Protein AF-A0A816GZ17-F1 (afdb_monomer_lite)

InterPro domains:
  IPR005045 CDC50/LEM3 family [PF03381] (59-154)
  IPR005045 CDC50/LEM3 family [PTHR10926] (13-154)

Secondary structure (DSSP, 8-state):
-----------------SPP--TTTTT----------HHHHHHHHHHHHHHHHHHHHHHHHHHHT--------STTS-B-SSSTT-BHHHHHHTT-S----------SS---S--------SS--TT-HHHHHS--HHHHTT--S---GGGTT--

pLDDT: mean 86.55, std 14.59, range [35.19, 98.56]

Sequence (155 aa):
MSNQPTSKDDQEEQKSKKPADTAFKQQRLPAWQPIITADTALPVFLIIGLLFIPIGIVLVVTSERVLEYDLDYTEGNCMSTTVSNTTCAKVLQNGGSSCTCDIPINLDQPFTGKVYFYYGLVNYYQNHRRYVKSRDDNQLLGKTDAVSKDCQPFQ

Radius of gyration: 36.76 Å; chains: 1; bounding box: 107×39×73 Å

Organism: Adineta ricciae (NCBI:txid249248)

Foldseek 3Di:
DDDDDDDPPPPPPPPDPDDDPDCVVVVNPDDDDDDDDPVNVVVVVVVVCVVVVVVVVVVVVVVVPDDDDDDDCDDPNFDFPVDPPDHPVVCVVVPNPDGDGDHDDDDPDDPPDDDDDDDDDPPDCCVPPLNVQLDDVCVVVVNPPDDDPSVPPND

Structure (mmCIF, N/CA/C/O backbone):
data_AF-A0A816GZ17-F1
#
_entry.id   AF-A0A816GZ17-F1
#
loop_
_atom_site.group_PDB
_atom_site.id
_atom_site.type_symbol
_atom_site.label_atom_id
_atom_site.label_alt_id
_atom_site.label_comp_id
_atom_site.label_asym_id
_atom_site.label_entity_id
_atom_site.label_seq_id
_atom_site.pdbx_PDB_ins_code
_atom_site.Cartn_x
_atom_site.Cartn_y
_atom_site.Cartn_z
_atom_site.occupancy
_atom_site.B_iso_or_equiv
_atom_site.auth_seq_id
_atom_site.auth_comp_id
_atom_site.auth_asym_id
_atom_site.auth_atom_id
_atom_site.pdbx_PDB_model_num
ATOM 1 N N . MET A 1 1 ? -82.875 -26.780 41.444 1.00 37.53 1 MET A N 1
ATOM 2 C CA . MET A 1 1 ? -83.529 -25.571 40.893 1.00 37.53 1 MET A CA 1
ATOM 3 C C . MET A 1 1 ? -83.062 -24.423 41.778 1.00 37.53 1 MET A C 1
ATOM 5 O O . MET A 1 1 ? -83.404 -24.428 42.944 1.00 37.53 1 MET A O 1
ATOM 9 N N . SER A 1 2 ? -82.116 -23.577 41.391 1.00 35.19 2 SER A N 1
ATOM 10 C CA . SER A 1 2 ? -82.185 -22.692 40.230 1.00 35.19 2 SER A CA 1
ATOM 11 C C . SER A 1 2 ? -80.785 -22.343 39.699 1.00 35.19 2 SER A C 1
ATOM 13 O O . SER A 1 2 ? -79.815 -22.356 40.450 1.00 35.19 2 SER A O 1
ATOM 15 N N . ASN A 1 3 ? -80.717 -22.065 38.399 1.00 38.38 3 ASN A N 1
ATOM 16 C CA . ASN A 1 3 ? -79.526 -21.797 37.591 1.00 38.38 3 ASN A CA 1
ATOM 17 C C . ASN A 1 3 ? -79.178 -20.291 37.534 1.00 38.38 3 ASN A C 1
ATOM 19 O O . ASN A 1 3 ? -80.090 -19.493 37.343 1.00 38.38 3 ASN A O 1
ATOM 23 N N . GLN A 1 4 ? -77.859 -19.998 37.513 1.00 43.69 4 GLN A N 1
ATOM 24 C CA . GLN A 1 4 ? -77.151 -19.043 36.612 1.00 43.69 4 GLN A CA 1
ATOM 25 C C . GLN A 1 4 ? -77.315 -17.518 36.874 1.00 43.69 4 GLN A C 1
ATOM 27 O O . GLN A 1 4 ? -78.318 -17.132 37.463 1.00 43.69 4 GLN A O 1
ATOM 32 N N . PRO A 1 5 ? -76.405 -16.607 36.425 1.00 44.53 5 PRO A N 1
ATOM 33 C CA . PRO A 1 5 ? -75.074 -16.748 35.795 1.00 44.53 5 PRO A CA 1
ATOM 34 C C . PRO A 1 5 ? -73.928 -15.992 36.514 1.00 44.53 5 PRO A C 1
ATOM 36 O O . PRO A 1 5 ? -74.127 -14.961 37.147 1.00 44.53 5 PRO A O 1
ATOM 39 N N . THR A 1 6 ? -72.685 -16.437 36.304 1.00 40.66 6 THR A N 1
ATOM 40 C CA . THR A 1 6 ? -71.482 -15.604 36.456 1.00 40.66 6 THR A CA 1
ATOM 41 C C . THR A 1 6 ? -71.379 -14.661 35.256 1.00 40.66 6 THR A C 1
ATOM 43 O O . THR A 1 6 ? -71.046 -15.075 34.145 1.00 40.66 6 THR A O 1
ATOM 46 N N . SER A 1 7 ? -71.713 -13.390 35.467 1.00 35.19 7 SER A N 1
ATOM 47 C CA . SER A 1 7 ? -71.532 -12.324 34.485 1.00 35.19 7 SER A CA 1
ATOM 48 C C . SER A 1 7 ? -70.038 -12.101 34.243 1.00 35.19 7 SER A C 1
ATOM 50 O O . SER A 1 7 ? -69.323 -11.560 35.085 1.00 35.19 7 SER A O 1
ATOM 52 N N . LYS A 1 8 ? -69.568 -12.562 33.081 1.00 45.12 8 LYS A N 1
ATOM 53 C CA . LYS A 1 8 ? -68.384 -12.008 32.430 1.00 45.12 8 LYS A CA 1
ATOM 54 C C . LYS A 1 8 ? -68.747 -10.578 32.041 1.00 45.12 8 LYS A C 1
ATOM 56 O O . LYS A 1 8 ? -69.538 -10.390 31.125 1.00 45.12 8 LYS A O 1
ATOM 61 N N . ASP A 1 9 ? -68.229 -9.602 32.778 1.00 39.00 9 ASP A N 1
ATOM 62 C CA . ASP A 1 9 ? -68.238 -8.219 32.317 1.00 39.00 9 ASP A CA 1
ATOM 63 C C . ASP A 1 9 ? -67.215 -8.107 31.187 1.00 39.00 9 ASP A C 1
ATOM 65 O O . ASP A 1 9 ? -66.004 -8.034 31.413 1.00 39.00 9 ASP A O 1
ATOM 69 N N . ASP A 1 10 ? -67.730 -8.128 29.961 1.00 44.12 10 ASP A N 1
ATOM 70 C CA . ASP A 1 10 ? -67.066 -7.578 28.790 1.00 44.12 10 ASP A CA 1
ATOM 71 C C . ASP A 1 10 ? -66.893 -6.068 29.026 1.00 44.12 10 ASP A C 1
ATOM 73 O O . ASP A 1 10 ? -67.745 -5.248 28.685 1.00 44.12 10 ASP A O 1
ATOM 77 N N . GLN A 1 11 ? -65.793 -5.698 29.686 1.00 46.31 11 GLN A N 1
ATOM 78 C CA . GLN A 1 11 ? -65.340 -4.314 29.773 1.00 46.31 11 GLN A CA 1
ATOM 79 C C . GLN A 1 11 ? -64.947 -3.876 28.361 1.00 46.31 11 GLN A C 1
ATOM 81 O O . GLN A 1 11 ? -63.880 -4.220 27.854 1.00 46.31 11 GLN A O 1
ATOM 86 N N . GLU A 1 12 ? -65.842 -3.130 27.723 1.00 49.31 12 GLU A N 1
ATOM 87 C CA . GLU A 1 12 ? -65.577 -2.380 26.506 1.00 49.31 12 GLU A CA 1
ATOM 88 C C . GLU A 1 12 ? -64.382 -1.452 26.780 1.00 49.31 12 GLU A C 1
ATOM 90 O O . GLU A 1 12 ? -64.489 -0.448 27.488 1.00 49.31 12 GLU A O 1
ATOM 95 N N . GLU A 1 13 ? -63.202 -1.849 26.296 1.00 59.25 13 GLU A N 1
ATOM 96 C CA . GLU A 1 13 ? -61.947 -1.130 26.497 1.00 59.25 13 GLU A CA 1
ATOM 97 C C . GLU A 1 13 ? -62.074 0.235 25.805 1.00 59.25 13 GLU A C 1
ATOM 99 O O . GLU A 1 13 ? -61.876 0.373 24.594 1.00 59.25 13 GLU A O 1
ATOM 104 N N . GLN A 1 14 ? -62.491 1.256 26.567 1.00 60.31 14 GLN A N 1
ATOM 105 C CA . GLN A 1 14 ? -62.577 2.631 26.087 1.00 60.31 14 GLN A CA 1
ATOM 106 C C . GLN A 1 14 ? -61.241 2.974 25.434 1.00 60.31 14 GLN A C 1
ATOM 108 O O . GLN A 1 14 ? -60.214 3.007 26.114 1.00 60.31 14 GLN A O 1
ATOM 113 N N . LYS A 1 15 ? -61.244 3.222 24.113 1.00 63.09 15 LYS A N 1
ATOM 114 C CA . LYS A 1 15 ? -60.049 3.614 23.351 1.00 63.09 15 LYS A CA 1
ATOM 115 C C . LYS A 1 15 ? -59.501 4.925 23.904 1.00 63.09 15 LYS A C 1
ATOM 117 O O . LYS A 1 15 ? -59.826 6.021 23.445 1.00 63.09 15 LYS A O 1
ATOM 122 N N . SER A 1 16 ? -58.655 4.790 24.913 1.00 72.44 16 SER A N 1
ATOM 123 C CA . SER A 1 16 ? -57.959 5.884 25.548 1.00 72.44 16 SER A CA 1
ATOM 124 C C . SER A 1 16 ? -56.908 6.399 24.578 1.00 72.44 16 SER A C 1
ATOM 126 O O . SER A 1 16 ? -56.068 5.651 24.084 1.00 72.44 16 SER A O 1
ATOM 128 N N . LYS A 1 17 ? -56.930 7.706 24.315 1.00 82.69 17 LYS A N 1
ATOM 129 C CA . LYS A 1 17 ? -55.860 8.384 23.566 1.00 82.69 17 LYS A CA 1
ATOM 130 C C . LYS A 1 17 ? -54.577 8.521 24.396 1.00 82.69 17 LYS A C 1
ATOM 132 O O . LYS A 1 17 ? -53.602 9.100 23.920 1.00 82.69 17 LYS A O 1
ATOM 137 N N . LYS A 1 18 ? -54.573 8.029 25.641 1.00 82.62 18 LYS A N 1
ATOM 138 C CA . LYS A 1 18 ? -53.412 8.077 26.522 1.00 82.62 18 LYS A CA 1
ATOM 139 C C . LYS A 1 18 ? -52.385 7.031 26.067 1.00 82.62 18 LYS A C 1
ATOM 141 O O . LYS A 1 18 ? -52.744 5.873 25.859 1.00 82.62 18 LYS A O 1
ATOM 146 N N . PRO A 1 19 ? -51.110 7.409 25.912 1.00 81.69 19 PRO A N 1
ATOM 147 C CA . PRO A 1 19 ? -50.066 6.450 25.584 1.00 81.69 19 PRO A CA 1
ATOM 148 C C . PRO A 1 19 ? -49.930 5.392 26.686 1.00 81.69 19 PRO A C 1
ATOM 150 O O . PRO A 1 19 ? -50.080 5.689 27.871 1.00 81.69 19 PRO A O 1
ATOM 153 N N . ALA A 1 20 ? -49.638 4.154 26.276 1.00 86.94 20 ALA A N 1
ATOM 154 C CA . ALA A 1 20 ? -49.512 3.025 27.193 1.00 86.94 20 ALA A CA 1
ATOM 155 C C . ALA A 1 20 ? -48.360 3.228 28.192 1.00 86.94 20 ALA A C 1
ATOM 157 O O . ALA A 1 20 ? -47.250 3.613 27.810 1.00 86.94 20 ALA A O 1
ATOM 158 N N . ASP A 1 21 ? -48.639 2.924 29.458 1.00 87.44 21 ASP A N 1
ATOM 159 C CA . ASP A 1 21 ? -47.735 3.058 30.601 1.00 87.44 21 ASP A CA 1
ATOM 160 C C . ASP A 1 21 ? -46.692 1.930 30.606 1.00 87.44 21 ASP A C 1
ATOM 162 O O . ASP A 1 21 ? -46.789 0.942 31.325 1.00 87.44 21 ASP A O 1
ATOM 166 N N . THR A 1 22 ? -45.729 2.026 29.689 1.00 90.06 22 THR A N 1
ATOM 167 C CA . THR A 1 22 ? -44.624 1.068 29.559 1.00 90.06 22 THR A CA 1
ATOM 168 C C . THR A 1 22 ? -43.301 1.809 29.675 1.00 90.06 22 THR A C 1
ATOM 170 O O . THR A 1 22 ? -43.166 2.914 29.145 1.00 90.06 22 THR A O 1
ATOM 173 N N . ALA A 1 23 ? -42.298 1.193 30.307 1.00 87.75 23 ALA A N 1
ATOM 174 C CA . ALA A 1 23 ? -40.981 1.804 30.515 1.00 87.75 23 ALA A CA 1
ATOM 175 C C . ALA A 1 23 ? -40.329 2.293 29.206 1.00 87.75 23 ALA A C 1
ATOM 177 O O . ALA A 1 23 ? -39.666 3.325 29.196 1.00 87.75 23 ALA A O 1
ATOM 178 N N . PHE A 1 24 ? -40.576 1.603 28.088 1.00 91.44 24 PHE A N 1
ATOM 179 C CA . PHE A 1 24 ? -40.128 2.024 26.760 1.00 91.44 24 PHE A CA 1
ATOM 180 C C . PHE A 1 24 ? -40.859 3.281 26.260 1.00 91.44 24 PHE A C 1
ATOM 182 O O . PHE A 1 24 ? -40.210 4.274 25.940 1.00 91.44 24 PHE A O 1
ATOM 189 N N . LYS A 1 25 ? -42.204 3.290 26.240 1.00 89.00 25 LYS A N 1
ATOM 190 C CA . LYS A 1 25 ? -42.981 4.454 25.757 1.00 89.00 25 LYS A CA 1
ATOM 191 C C . LYS A 1 25 ? -42.864 5.675 26.670 1.00 89.00 25 LYS A C 1
ATOM 193 O O . LYS A 1 25 ? -43.043 6.794 26.204 1.00 89.00 25 LYS A O 1
ATOM 198 N N . GLN A 1 26 ? -42.555 5.462 27.945 1.00 92.19 26 GLN A N 1
ATOM 199 C CA . GLN A 1 26 ? -42.310 6.523 28.920 1.00 92.19 26 GLN A CA 1
ATOM 200 C C . GLN A 1 26 ? -40.843 6.948 29.018 1.00 92.19 26 GLN A C 1
ATOM 202 O O . GLN A 1 26 ? -40.544 7.841 29.804 1.00 92.19 26 GLN A O 1
ATOM 207 N N . GLN A 1 27 ? -39.939 6.323 28.253 1.00 89.62 27 GLN A N 1
ATOM 208 C CA . GLN A 1 27 ? -38.499 6.611 28.279 1.00 89.62 27 GLN A CA 1
ATOM 209 C C . GLN A 1 27 ? -37.870 6.462 29.680 1.00 89.62 27 GLN A C 1
ATOM 211 O O . GLN A 1 27 ? -36.983 7.213 30.070 1.00 89.62 27 GLN A O 1
ATOM 216 N N . ARG A 1 28 ? -38.328 5.464 30.442 1.00 92.38 28 ARG A N 1
ATOM 217 C CA . ARG A 1 28 ? -37.852 5.111 31.793 1.00 92.38 28 ARG A CA 1
ATOM 218 C C . ARG A 1 28 ? -37.101 3.780 31.810 1.00 92.38 28 ARG A C 1
ATOM 220 O O . ARG A 1 28 ? -37.096 3.078 32.817 1.00 92.38 28 ARG A O 1
ATOM 227 N N . LEU A 1 29 ? -36.526 3.385 30.677 1.00 93.75 29 LEU A N 1
ATOM 228 C CA . LEU A 1 29 ? -35.669 2.207 30.641 1.00 93.75 29 LEU A CA 1
ATOM 229 C C . LEU A 1 29 ? -34.428 2.437 31.516 1.00 93.75 29 LEU A C 1
ATOM 231 O O . LEU A 1 29 ? -33.921 3.561 31.549 1.00 93.75 29 LEU A O 1
ATOM 235 N N . PRO A 1 30 ? -33.924 1.398 32.207 1.00 92.06 30 PRO A N 1
ATOM 236 C CA . PRO A 1 30 ? -32.680 1.514 32.947 1.00 92.06 30 PRO A CA 1
ATOM 237 C C . PRO A 1 30 ? -31.564 1.860 31.961 1.00 92.06 30 PRO A C 1
ATOM 239 O O . PRO A 1 30 ? -31.303 1.122 31.012 1.00 92.06 30 PRO A O 1
ATOM 242 N N . ALA A 1 31 ? -30.927 3.001 32.182 1.00 91.75 31 ALA A N 1
ATOM 243 C CA . ALA A 1 31 ? -29.796 3.455 31.398 1.00 91.75 31 ALA A CA 1
ATOM 244 C C . ALA A 1 31 ? -28.584 3.572 32.315 1.00 91.75 31 ALA A C 1
ATOM 246 O O . ALA A 1 31 ? -28.680 4.081 33.432 1.00 91.75 31 ALA A O 1
ATOM 247 N N . TRP A 1 32 ? -27.434 3.121 31.830 1.00 90.00 32 TRP A N 1
ATOM 248 C CA . TRP A 1 32 ? -26.164 3.470 32.441 1.00 90.00 32 TRP A CA 1
ATOM 249 C C . TRP A 1 32 ? -25.718 4.819 31.879 1.00 90.00 32 TRP A C 1
ATOM 251 O O . TRP A 1 32 ? -25.571 4.971 30.668 1.00 90.00 32 TRP A O 1
ATOM 261 N N . GLN A 1 33 ? -25.546 5.806 32.756 1.00 89.06 33 GLN A N 1
ATOM 262 C CA . GLN A 1 33 ? -25.133 7.160 32.392 1.00 89.06 33 GLN A CA 1
ATOM 263 C C . GLN A 1 33 ? -23.743 7.438 32.980 1.00 89.06 33 GLN A C 1
ATOM 265 O O . GLN A 1 33 ? -23.645 7.935 34.103 1.00 89.06 33 GLN A O 1
ATOM 270 N N . PRO A 1 34 ? -22.653 7.080 32.276 1.00 87.19 34 PRO A N 1
ATOM 271 C CA . PRO A 1 34 ? -21.310 7.336 32.770 1.00 87.19 34 PRO A CA 1
ATOM 272 C C . PRO A 1 34 ? -21.001 8.833 32.715 1.00 87.19 34 PRO A C 1
ATOM 274 O O . PRO A 1 34 ? -21.054 9.459 31.657 1.00 87.19 34 PRO A O 1
ATOM 277 N N . ILE A 1 35 ? -20.641 9.403 33.862 1.00 89.12 35 ILE A N 1
ATOM 278 C CA . ILE A 1 35 ? -20.132 10.771 33.951 1.00 89.12 35 ILE A CA 1
ATOM 279 C C . ILE A 1 35 ? -18.607 10.677 33.902 1.00 89.12 35 ILE A C 1
ATOM 281 O O . ILE A 1 35 ? -17.988 10.178 34.839 1.00 89.12 35 ILE A O 1
ATOM 285 N N . ILE A 1 36 ? -18.005 11.116 32.795 1.00 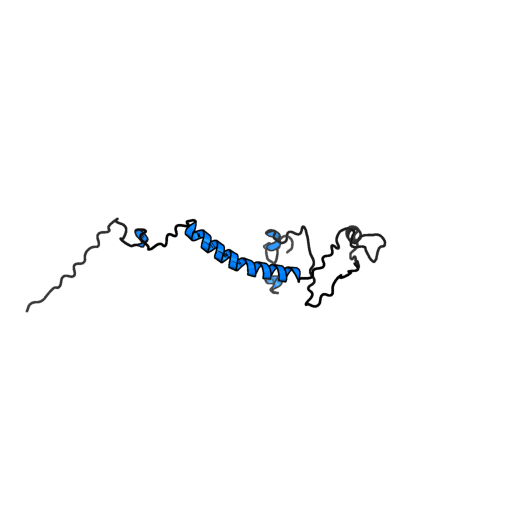91.75 36 ILE A N 1
ATOM 286 C CA . ILE A 1 36 ? -16.550 11.068 32.610 1.00 91.75 36 ILE A CA 1
ATOM 287 C C . ILE A 1 36 ? -15.927 12.275 33.315 1.00 91.75 36 ILE A C 1
ATOM 289 O O . ILE A 1 36 ? -15.953 13.394 32.806 1.00 91.75 36 ILE A O 1
ATOM 293 N N . THR A 1 37 ? -15.368 12.038 34.497 1.00 93.38 37 THR A N 1
ATOM 294 C CA . THR A 1 37 ? -14.568 13.011 35.256 1.00 93.38 37 THR A CA 1
ATOM 295 C C . THR A 1 37 ? -13.086 12.638 35.217 1.00 93.38 37 THR A C 1
ATOM 297 O O . THR A 1 37 ? -12.740 11.495 34.906 1.00 93.38 37 THR A O 1
ATOM 300 N N . ALA A 1 38 ? -12.200 13.583 35.555 1.00 92.88 38 ALA A N 1
ATOM 301 C CA . ALA A 1 38 ? -10.749 13.362 35.563 1.00 92.88 38 ALA A CA 1
ATOM 302 C C . ALA A 1 38 ? -10.342 12.123 36.386 1.00 92.88 38 ALA A C 1
ATOM 304 O O . ALA A 1 38 ? -9.520 11.330 35.928 1.00 92.88 38 ALA A O 1
ATOM 305 N N . ASP A 1 39 ? -11.000 11.903 37.525 1.00 91.88 39 ASP A N 1
ATOM 306 C CA . ASP A 1 39 ? -10.733 10.777 38.428 1.00 91.88 39 ASP A CA 1
ATOM 307 C C . ASP A 1 39 ? -11.083 9.413 37.814 1.00 91.88 39 ASP A C 1
ATOM 309 O O . ASP A 1 39 ? -10.472 8.402 38.148 1.00 91.88 39 ASP A O 1
ATOM 313 N N . THR A 1 40 ? -12.037 9.374 36.878 1.00 91.56 40 THR A N 1
ATOM 314 C CA . THR A 1 40 ? -12.403 8.148 36.145 1.00 91.56 40 THR A CA 1
ATOM 315 C C . THR A 1 40 ? -11.606 7.977 34.853 1.00 91.56 40 THR A C 1
ATOM 317 O O . THR A 1 40 ? -11.268 6.856 34.480 1.00 91.56 40 THR A O 1
ATOM 320 N N . ALA A 1 41 ? -11.265 9.074 34.175 1.00 93.81 41 ALA A N 1
ATOM 321 C CA . ALA A 1 41 ? -10.580 9.040 32.888 1.00 93.81 41 ALA A CA 1
ATOM 322 C C . ALA A 1 41 ? -9.082 8.727 33.026 1.00 93.81 41 ALA A C 1
ATOM 324 O O . ALA A 1 41 ? -8.548 7.926 32.258 1.00 93.81 41 ALA A O 1
ATOM 325 N N . LEU A 1 42 ? -8.400 9.322 34.012 1.00 94.88 42 LEU A N 1
ATOM 326 C CA . LEU A 1 42 ? -6.962 9.142 34.227 1.00 94.88 42 LEU A CA 1
ATOM 327 C C . LEU A 1 42 ? -6.542 7.667 34.402 1.00 94.88 42 LEU A C 1
ATOM 329 O O . LEU A 1 42 ? -5.649 7.230 33.671 1.00 94.88 42 LEU A O 1
ATOM 333 N N . PRO A 1 43 ? -7.161 6.864 35.294 1.00 95.62 43 PRO A N 1
ATOM 334 C CA . PRO A 1 43 ? -6.783 5.459 35.440 1.00 95.62 43 PRO A CA 1
ATOM 335 C C . PRO A 1 43 ? -7.067 4.644 34.173 1.00 95.62 43 PRO A C 1
ATOM 337 O O . PRO A 1 43 ? -6.271 3.778 33.817 1.00 95.62 43 PRO A O 1
ATOM 340 N N . VAL A 1 44 ? -8.150 4.946 33.450 1.00 95.69 44 VAL A N 1
ATOM 341 C CA . VAL A 1 44 ? -8.477 4.276 32.181 1.00 95.69 44 VAL A CA 1
ATOM 342 C C . VAL A 1 44 ? -7.388 4.530 31.138 1.00 95.69 44 VAL A C 1
ATOM 344 O O . VAL A 1 44 ? -6.899 3.581 30.523 1.00 95.69 44 VAL A O 1
ATOM 347 N N . PHE A 1 45 ? -6.949 5.780 30.974 1.00 96.56 45 PHE A N 1
ATOM 348 C CA . PHE A 1 45 ? -5.861 6.108 30.049 1.00 96.56 45 PHE A CA 1
ATOM 349 C C . PHE A 1 45 ? -4.530 5.469 30.449 1.00 96.56 45 PHE A C 1
ATOM 351 O O . PHE A 1 45 ? -3.807 4.999 29.572 1.00 96.56 45 PHE A O 1
ATOM 358 N N . LEU A 1 46 ? -4.215 5.395 31.746 1.00 97.19 46 LEU A N 1
ATOM 359 C CA . LEU A 1 46 ? -3.003 4.721 32.221 1.00 97.19 46 LEU A CA 1
ATOM 360 C C . LEU A 1 46 ? -3.016 3.223 31.895 1.00 97.19 46 LEU A C 1
ATOM 362 O O . LEU A 1 46 ? -2.010 2.697 31.423 1.00 97.19 46 LEU A O 1
ATOM 366 N N . ILE A 1 47 ? -4.152 2.545 32.082 1.00 97.94 47 ILE A N 1
ATOM 367 C CA . ILE A 1 47 ? -4.297 1.120 31.746 1.00 97.94 47 ILE A CA 1
ATOM 368 C C . ILE A 1 47 ? -4.134 0.901 30.238 1.00 97.94 47 ILE A C 1
ATOM 370 O O . ILE A 1 47 ? -3.379 0.021 29.824 1.00 97.94 47 ILE A O 1
ATOM 374 N N . ILE A 1 48 ? -4.801 1.715 29.414 1.00 98.06 48 ILE A N 1
ATOM 375 C CA . ILE A 1 48 ? -4.690 1.623 27.950 1.00 98.06 48 ILE A CA 1
ATOM 376 C C . ILE A 1 48 ? -3.248 1.895 27.505 1.00 98.06 48 ILE A C 1
ATOM 378 O O . ILE A 1 48 ? -2.718 1.162 26.675 1.00 98.06 48 ILE A O 1
ATOM 382 N N . GLY A 1 49 ? -2.589 2.899 28.088 1.00 98.31 49 GLY A N 1
ATOM 383 C CA . GLY A 1 49 ? -1.191 3.218 27.804 1.00 98.31 49 GLY A CA 1
ATOM 384 C C . GLY A 1 49 ? -0.251 2.060 28.141 1.00 98.31 49 GLY A C 1
ATOM 385 O O . GLY A 1 49 ? 0.529 1.640 27.290 1.00 98.31 49 GLY A O 1
ATOM 386 N N . LEU A 1 50 ? -0.368 1.485 29.341 1.00 98.12 50 LEU A N 1
ATOM 387 C CA . LEU A 1 50 ? 0.438 0.331 29.758 1.00 98.12 50 LEU A CA 1
ATOM 388 C C . LEU A 1 50 ? 0.206 -0.909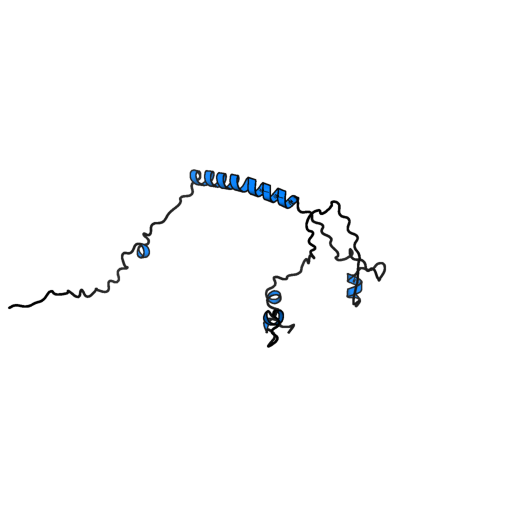 28.889 1.00 98.12 50 LEU A C 1
ATOM 390 O O . LEU A 1 50 ? 1.121 -1.712 28.732 1.00 98.12 50 LEU A O 1
ATOM 394 N N . LEU A 1 51 ? -0.985 -1.057 28.310 1.00 98.19 51 LEU A N 1
ATOM 395 C CA . LEU A 1 51 ? -1.294 -2.125 27.364 1.00 98.19 51 LEU A CA 1
ATOM 396 C C . LEU A 1 51 ? -0.693 -1.835 25.978 1.00 98.19 51 LEU A C 1
ATOM 398 O O . LEU A 1 51 ? -0.113 -2.724 25.358 1.00 98.19 51 LEU A O 1
ATOM 402 N N . PHE A 1 52 ? -0.794 -0.600 25.486 1.00 98.56 52 PHE A N 1
ATOM 403 C CA . PHE A 1 52 ? -0.329 -0.234 24.144 1.00 98.56 52 PHE A CA 1
ATOM 404 C C . PHE A 1 52 ? 1.187 -0.080 24.031 1.00 98.56 52 PHE A C 1
ATOM 406 O O . PHE A 1 52 ? 1.720 -0.338 22.956 1.00 98.56 52 PHE A O 1
ATOM 413 N N . ILE A 1 53 ? 1.898 0.262 25.109 1.00 98.44 53 ILE A N 1
ATOM 414 C CA . ILE A 1 53 ? 3.369 0.341 25.105 1.00 98.44 53 ILE A CA 1
ATOM 415 C C . ILE A 1 53 ? 4.025 -0.987 24.672 1.00 98.44 53 ILE A C 1
ATOM 417 O O . ILE A 1 53 ? 4.768 -0.972 23.689 1.00 98.44 53 ILE A O 1
ATOM 421 N N . PRO A 1 54 ? 3.774 -2.145 25.318 1.00 98.19 54 PRO A N 1
ATOM 422 C CA . PRO A 1 54 ? 4.403 -3.400 24.917 1.00 98.19 54 PRO A CA 1
ATOM 423 C C . PRO A 1 54 ? 3.962 -3.847 23.520 1.00 98.19 54 PRO A C 1
ATOM 425 O O . PRO A 1 54 ? 4.791 -4.341 22.761 1.00 98.19 54 PRO A O 1
ATOM 428 N N . ILE A 1 55 ? 2.696 -3.627 23.145 1.00 98.25 55 ILE A N 1
ATOM 429 C CA . ILE A 1 55 ? 2.214 -3.933 21.789 1.00 98.25 55 ILE A CA 1
ATOM 430 C C . ILE A 1 55 ? 2.968 -3.094 20.753 1.00 98.25 55 ILE A C 1
ATOM 432 O O . ILE A 1 55 ? 3.455 -3.639 19.766 1.00 98.25 55 ILE A O 1
ATOM 436 N N . GLY A 1 56 ? 3.120 -1.791 20.994 1.00 98.44 56 GLY A N 1
ATOM 437 C CA . GLY A 1 56 ? 3.869 -0.889 20.124 1.00 98.44 56 GLY A CA 1
ATOM 438 C C . GLY A 1 56 ? 5.333 -1.302 19.981 1.00 98.44 56 GLY A C 1
ATOM 439 O O . GLY A 1 56 ? 5.830 -1.367 18.861 1.00 98.44 56 GLY A O 1
ATOM 440 N N . ILE A 1 57 ? 5.998 -1.663 21.087 1.00 98.06 57 ILE A N 1
ATOM 441 C CA . ILE A 1 57 ? 7.387 -2.154 21.061 1.00 98.06 57 ILE A CA 1
ATOM 442 C C . ILE A 1 57 ? 7.499 -3.415 20.199 1.00 98.06 57 ILE A C 1
ATOM 444 O O . ILE A 1 57 ? 8.386 -3.497 19.351 1.00 98.06 57 ILE A O 1
ATOM 448 N N . VAL A 1 58 ? 6.596 -4.386 20.381 1.00 98.06 58 VAL A N 1
ATOM 449 C CA . VAL A 1 58 ? 6.595 -5.614 19.572 1.00 98.06 58 VAL A CA 1
ATOM 450 C C . VAL A 1 58 ? 6.407 -5.282 18.093 1.00 98.06 58 VAL A C 1
ATOM 452 O O . VAL A 1 58 ? 7.188 -5.763 17.276 1.00 98.06 58 VAL A O 1
ATOM 455 N N . LEU A 1 59 ? 5.433 -4.433 17.749 1.00 97.81 59 LEU A N 1
ATOM 456 C CA . LEU A 1 59 ? 5.165 -4.047 16.361 1.00 97.81 59 LEU A CA 1
ATOM 457 C C . LEU A 1 59 ? 6.378 -3.376 15.707 1.00 97.81 59 LEU A C 1
ATOM 459 O O . LEU A 1 59 ? 6.771 -3.791 14.616 1.00 97.81 59 LEU A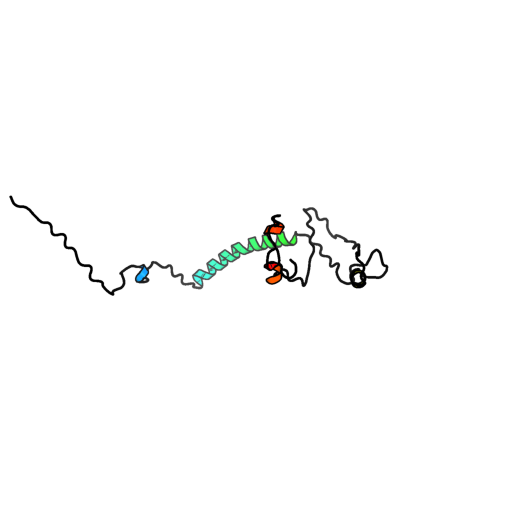 O 1
ATOM 463 N N . VAL A 1 60 ? 7.010 -2.412 16.383 1.00 97.75 60 VAL A N 1
ATOM 464 C CA . VAL A 1 60 ? 8.204 -1.715 15.871 1.00 97.75 60 VAL A CA 1
ATOM 465 C C . VAL A 1 60 ? 9.346 -2.701 15.637 1.00 97.75 60 VAL A C 1
ATOM 467 O O . VAL A 1 60 ? 9.861 -2.783 14.524 1.00 97.75 60 VAL A O 1
ATOM 470 N N . VAL A 1 61 ? 9.672 -3.534 16.631 1.00 97.25 61 VAL A N 1
ATOM 471 C CA . VAL A 1 61 ? 10.750 -4.529 16.502 1.00 97.25 61 VAL A CA 1
ATOM 472 C C . VAL A 1 61 ? 10.465 -5.529 15.382 1.00 97.25 61 VAL A C 1
ATOM 474 O O . VAL A 1 61 ? 11.386 -5.949 14.685 1.00 97.25 61 VAL A O 1
ATOM 477 N N . THR A 1 62 ? 9.211 -5.946 15.195 1.00 95.38 62 THR A N 1
ATOM 478 C CA . THR A 1 62 ? 8.864 -6.844 14.084 1.00 95.38 62 THR A CA 1
ATOM 479 C C . THR A 1 62 ? 8.925 -6.153 12.725 1.00 95.38 62 THR A C 1
ATOM 481 O O . THR A 1 62 ? 9.322 -6.798 11.759 1.00 95.38 62 THR A O 1
ATOM 484 N N . SER A 1 63 ? 8.587 -4.863 12.649 1.00 95.12 63 SER A N 1
ATOM 485 C CA . SER A 1 63 ? 8.612 -4.084 11.408 1.00 95.12 63 SER A CA 1
ATOM 486 C C . SER A 1 63 ? 10.039 -3.810 10.936 1.00 95.12 63 SER A C 1
ATOM 488 O O . SER A 1 63 ? 10.326 -3.965 9.756 1.00 95.12 63 SER A O 1
ATOM 490 N N . GLU A 1 64 ? 10.950 -3.462 11.847 1.00 93.25 64 GLU A N 1
ATOM 491 C CA . GLU A 1 64 ? 12.354 -3.160 11.517 1.00 93.25 64 GLU A CA 1
ATOM 492 C C . GLU A 1 64 ? 13.155 -4.394 11.068 1.00 93.25 64 GLU A C 1
ATOM 494 O O . GLU A 1 64 ? 14.215 -4.267 10.463 1.00 93.25 64 GLU A O 1
ATOM 499 N N . ARG A 1 65 ? 12.660 -5.607 11.349 1.00 91.38 65 ARG A N 1
ATOM 500 C CA . ARG A 1 65 ? 13.286 -6.864 10.900 1.00 91.38 65 ARG A CA 1
ATOM 501 C C . ARG A 1 65 ? 12.955 -7.226 9.455 1.00 91.38 65 ARG A C 1
ATOM 503 O O . ARG A 1 65 ? 13.553 -8.165 8.929 1.00 91.38 65 ARG A O 1
ATOM 510 N N . VAL A 1 66 ? 11.979 -6.562 8.839 1.00 91.62 66 VAL A N 1
ATOM 511 C CA . VAL A 1 66 ? 11.618 -6.821 7.446 1.00 91.62 66 VAL A CA 1
ATOM 512 C C . VAL A 1 66 ? 12.645 -6.133 6.556 1.00 91.62 66 VAL A C 1
ATOM 514 O O . VAL A 1 66 ? 12.768 -4.915 6.560 1.00 91.62 66 VAL A O 1
ATOM 517 N N . LEU A 1 67 ? 13.395 -6.937 5.806 1.00 93.06 67 LEU A N 1
ATOM 518 C CA . LEU A 1 67 ? 14.303 -6.440 4.783 1.00 93.06 67 LEU A CA 1
ATOM 519 C C . LEU A 1 67 ? 13.501 -6.160 3.509 1.00 93.06 67 LEU A C 1
ATOM 521 O O . LEU A 1 67 ? 12.764 -7.028 3.038 1.00 93.06 67 LEU A O 1
ATOM 525 N N . GLU A 1 68 ? 13.671 -4.967 2.951 1.00 93.38 68 GLU A N 1
ATOM 526 C CA . GLU A 1 68 ? 13.047 -4.525 1.705 1.00 93.38 68 GLU A CA 1
ATOM 527 C C . GLU A 1 68 ? 14.117 -3.910 0.800 1.00 93.38 68 GLU A C 1
ATOM 529 O O . GLU A 1 68 ? 15.017 -3.214 1.271 1.00 93.38 68 GLU A O 1
ATOM 534 N N . TYR A 1 69 ? 14.033 -4.200 -0.496 1.00 94.00 69 TYR A N 1
ATOM 535 C CA . TYR A 1 69 ? 14.845 -3.566 -1.527 1.00 94.00 69 TYR A CA 1
ATOM 536 C C . TYR A 1 69 ? 13.904 -3.064 -2.619 1.00 94.00 69 TYR A C 1
ATOM 538 O O . TYR A 1 69 ? 13.247 -3.873 -3.276 1.00 94.00 69 TYR A O 1
ATOM 546 N N . ASP A 1 70 ? 13.838 -1.745 -2.784 1.00 93.56 70 ASP A N 1
ATOM 547 C CA . ASP A 1 70 ? 13.015 -1.078 -3.792 1.00 93.56 70 ASP A CA 1
ATOM 548 C C . ASP A 1 70 ? 13.908 -0.476 -4.884 1.00 93.56 70 ASP A C 1
ATOM 550 O O . ASP A 1 70 ? 14.953 0.120 -4.605 1.00 93.56 70 ASP A O 1
ATOM 554 N N . LEU A 1 71 ? 13.504 -0.663 -6.137 1.00 93.31 71 LEU A N 1
ATOM 555 C CA . LEU A 1 71 ? 14.237 -0.245 -7.325 1.00 93.31 71 LEU A CA 1
ATOM 556 C C . LEU A 1 71 ? 13.258 0.319 -8.354 1.00 93.31 71 LEU A C 1
ATOM 558 O O . LEU A 1 71 ? 12.471 -0.416 -8.953 1.00 93.31 71 LEU A O 1
ATOM 562 N N . ASP A 1 72 ? 13.386 1.614 -8.636 1.00 93.19 72 ASP A N 1
ATOM 563 C CA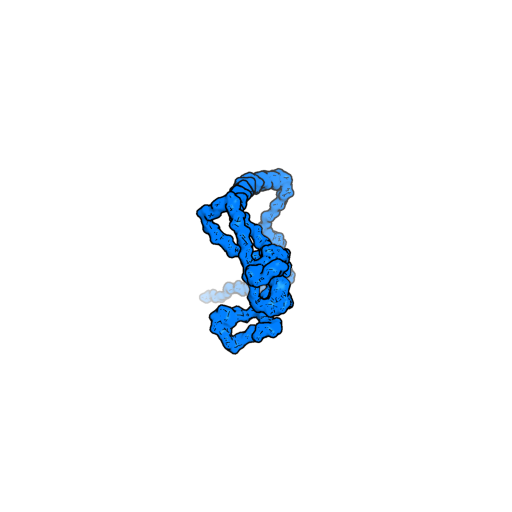 . ASP A 1 72 ? 12.640 2.256 -9.714 1.00 93.19 72 ASP A CA 1
ATOM 564 C C . ASP A 1 72 ? 13.304 1.996 -11.075 1.00 93.19 72 ASP A C 1
ATOM 566 O O . ASP A 1 72 ? 14.407 2.469 -11.365 1.00 93.19 72 ASP A O 1
ATOM 570 N N . TYR A 1 73 ? 12.602 1.260 -11.933 1.00 91.31 73 TYR A N 1
ATOM 571 C CA . TYR A 1 73 ? 13.009 0.934 -13.301 1.00 91.31 73 TYR A CA 1
ATOM 572 C C . TYR A 1 73 ? 12.392 1.878 -14.355 1.00 91.31 73 TYR A C 1
ATOM 574 O O . TYR A 1 73 ? 12.443 1.600 -15.557 1.00 91.31 73 TYR A O 1
ATOM 582 N N . THR A 1 74 ? 11.803 2.997 -13.933 1.00 89.44 74 THR A N 1
ATOM 583 C CA . THR A 1 74 ? 11.172 3.991 -14.815 1.00 89.44 74 THR A CA 1
ATOM 584 C C . THR A 1 74 ? 12.206 4.951 -15.434 1.00 89.44 74 THR A C 1
ATOM 586 O O . THR A 1 74 ? 13.381 4.953 -15.077 1.00 89.44 74 THR A O 1
ATOM 589 N N . GLU A 1 75 ? 11.775 5.707 -16.452 1.00 76.25 75 GLU A N 1
ATOM 590 C CA . GLU A 1 75 ? 12.432 6.881 -17.059 1.00 76.25 75 GLU A CA 1
ATOM 591 C C . GLU A 1 75 ? 13.938 7.067 -16.793 1.00 76.25 75 GLU A C 1
ATOM 593 O O . GLU A 1 75 ? 14.358 7.750 -15.868 1.00 76.25 75 GLU A O 1
ATOM 598 N N . GLY A 1 76 ? 14.777 6.529 -17.682 1.00 76.56 76 GLY A N 1
ATOM 599 C CA . GLY A 1 76 ? 16.225 6.762 -17.622 1.00 76.56 76 GLY A CA 1
ATOM 600 C C . GLY A 1 76 ? 17.008 5.740 -16.804 1.00 76.56 76 GLY A C 1
ATOM 601 O O . GLY A 1 76 ? 18.206 5.619 -17.036 1.00 76.56 76 GLY A O 1
ATOM 602 N N . ASN A 1 77 ? 16.357 4.940 -15.959 1.00 85.12 77 ASN A N 1
ATOM 603 C CA . ASN A 1 77 ? 17.034 3.853 -15.238 1.00 85.12 77 ASN A CA 1
ATOM 604 C C . ASN A 1 77 ? 17.072 2.556 -16.049 1.00 85.12 77 ASN A C 1
ATOM 606 O O . ASN A 1 77 ? 17.980 1.743 -15.899 1.00 85.12 77 ASN A O 1
ATOM 610 N N . CYS A 1 78 ? 16.109 2.389 -16.957 1.00 89.19 78 CYS A N 1
ATOM 611 C CA . CYS A 1 78 ? 16.000 1.197 -17.777 1.00 89.19 78 CYS A CA 1
ATOM 612 C C . CYS A 1 78 ? 16.498 1.425 -19.214 1.00 89.19 78 CYS A C 1
ATOM 614 O O . CYS A 1 78 ? 15.809 2.009 -20.066 1.00 89.19 78 CYS A O 1
ATOM 616 N N . MET A 1 79 ? 17.733 0.981 -19.462 1.00 89.56 79 MET A N 1
ATOM 617 C CA . MET A 1 79 ? 18.425 1.070 -20.751 1.00 89.56 79 MET A CA 1
ATOM 618 C C . MET A 1 79 ? 18.144 -0.161 -21.611 1.00 89.56 79 MET A C 1
ATOM 620 O O . MET A 1 79 ? 18.138 -1.283 -21.116 1.00 89.56 79 MET A O 1
ATOM 624 N N . SER A 1 80 ? 17.927 0.053 -22.909 1.00 88.75 80 SER A N 1
ATOM 625 C CA . SER A 1 80 ? 17.697 -1.040 -23.854 1.00 88.75 80 SER A CA 1
ATOM 626 C C . SER A 1 80 ? 18.962 -1.872 -24.042 1.00 88.75 80 SER A C 1
ATOM 628 O O . SER A 1 80 ? 20.010 -1.334 -24.407 1.00 88.75 80 SER A O 1
ATOM 630 N N . THR A 1 81 ? 18.849 -3.191 -23.884 1.00 87.06 81 THR A N 1
ATOM 631 C CA . THR A 1 81 ? 19.943 -4.126 -24.194 1.00 87.06 81 THR A CA 1
ATOM 632 C C . THR A 1 81 ? 20.195 -4.225 -25.708 1.00 87.06 81 THR A C 1
ATOM 634 O O . THR A 1 81 ? 21.299 -4.542 -26.143 1.00 87.06 81 THR A O 1
ATOM 637 N N . THR A 1 82 ? 19.186 -3.933 -26.539 1.00 83.25 82 THR A N 1
ATOM 638 C CA . THR A 1 82 ? 19.261 -4.080 -28.006 1.00 83.25 82 THR A CA 1
ATOM 639 C C . THR A 1 82 ? 19.759 -2.820 -28.713 1.00 83.25 82 THR A C 1
ATOM 641 O O . THR A 1 82 ? 20.421 -2.918 -29.745 1.00 83.25 82 THR A O 1
ATOM 644 N N . VAL A 1 83 ? 19.440 -1.631 -28.188 1.00 81.88 83 VAL A N 1
ATOM 645 C CA . VAL A 1 83 ? 19.783 -0.346 -28.817 1.00 81.88 83 VAL A CA 1
ATOM 646 C C . VAL A 1 83 ? 20.632 0.484 -27.863 1.00 81.88 83 VAL A C 1
ATOM 648 O O . VAL A 1 83 ? 20.141 1.039 -26.878 1.00 81.88 83 VAL A O 1
ATOM 651 N N . SER A 1 84 ? 21.917 0.604 -28.194 1.00 80.88 84 SER A N 1
ATOM 652 C CA . SER A 1 84 ? 22.905 1.336 -27.399 1.00 80.88 84 SER A CA 1
ATOM 653 C C . SER A 1 84 ? 22.492 2.790 -27.148 1.00 80.88 84 SER A C 1
ATOM 655 O O . SER A 1 84 ? 22.071 3.482 -28.075 1.00 80.88 84 SER A O 1
ATOM 657 N N . ASN A 1 85 ? 22.691 3.266 -25.913 1.00 84.19 85 ASN A N 1
ATOM 658 C CA . ASN A 1 85 ? 22.440 4.647 -25.476 1.00 84.19 85 ASN A CA 1
ATOM 659 C C . ASN A 1 85 ? 20.984 5.125 -25.620 1.00 84.19 85 ASN A C 1
ATOM 661 O O . ASN A 1 85 ? 20.730 6.320 -25.793 1.00 84.19 85 ASN A O 1
ATOM 665 N N . THR A 1 86 ? 20.011 4.215 -25.530 1.00 87.75 86 THR A N 1
ATOM 666 C CA . THR A 1 86 ? 18.588 4.580 -25.523 1.00 87.75 86 THR A CA 1
ATOM 667 C C . THR A 1 86 ? 17.830 3.908 -24.384 1.00 87.75 86 THR A C 1
ATOM 669 O O . THR A 1 86 ? 18.118 2.778 -23.996 1.00 87.75 86 THR A O 1
ATOM 672 N N . THR A 1 87 ? 16.841 4.619 -23.843 1.00 90.38 87 THR A N 1
ATOM 673 C CA . THR A 1 87 ? 15.950 4.098 -22.803 1.00 90.38 87 THR A CA 1
ATOM 674 C C . THR A 1 87 ? 14.837 3.266 -23.420 1.00 90.38 87 THR A C 1
ATOM 676 O O . THR A 1 87 ? 14.358 3.577 -24.518 1.00 90.38 87 THR A O 1
ATOM 679 N N . CYS A 1 88 ? 14.349 2.262 -22.690 1.00 89.94 88 CYS A N 1
ATOM 680 C CA . CYS A 1 88 ? 13.224 1.460 -23.170 1.00 89.94 88 CYS A CA 1
ATOM 681 C C . CYS A 1 88 ? 11.963 2.294 -23.437 1.00 89.94 88 CYS A C 1
ATOM 683 O O . CYS A 1 88 ? 11.261 2.041 -24.413 1.00 89.94 88 CYS A O 1
ATOM 685 N N . ALA A 1 89 ? 11.726 3.353 -22.657 1.00 88.50 89 ALA A N 1
ATOM 686 C CA . ALA A 1 89 ? 10.624 4.284 -22.897 1.00 88.50 89 ALA A CA 1
ATOM 687 C C . ALA A 1 89 ? 10.665 4.903 -24.310 1.00 88.50 89 ALA A C 1
ATOM 689 O O . ALA A 1 89 ? 9.644 4.947 -24.991 1.00 88.50 89 ALA A O 1
ATOM 690 N N . LYS A 1 90 ? 11.847 5.319 -24.791 1.00 87.94 90 LYS A N 1
ATOM 691 C CA . LYS A 1 90 ? 12.008 5.891 -26.141 1.00 87.94 90 LYS A CA 1
ATOM 692 C C . LYS A 1 90 ? 11.849 4.839 -27.237 1.00 87.94 90 LYS A C 1
ATOM 694 O O . LYS A 1 90 ? 11.266 5.127 -28.277 1.00 87.94 90 LYS A O 1
ATOM 699 N N . VAL A 1 91 ? 12.348 3.623 -27.009 1.00 88.56 91 VAL A N 1
ATOM 700 C CA . VAL A 1 91 ? 12.212 2.513 -27.968 1.00 88.56 91 VAL A CA 1
ATOM 701 C C . VAL A 1 91 ? 10.737 2.172 -28.200 1.00 88.56 91 VAL A C 1
ATOM 703 O O . VAL A 1 91 ? 10.315 2.046 -29.349 1.00 88.56 91 VAL A O 1
ATOM 706 N N . LEU A 1 92 ? 9.944 2.093 -27.128 1.00 87.88 92 LEU A N 1
ATOM 707 C CA . LEU A 1 92 ? 8.510 1.800 -27.212 1.00 87.88 92 LEU A CA 1
ATOM 708 C C . LEU A 1 92 ? 7.712 2.963 -27.825 1.00 87.88 92 LEU A C 1
ATOM 710 O O . LEU A 1 92 ? 6.807 2.729 -28.622 1.00 87.88 92 LEU A O 1
ATOM 714 N N . GLN A 1 93 ? 8.074 4.218 -27.529 1.00 87.38 93 GLN A N 1
ATOM 715 C CA . GLN A 1 93 ? 7.452 5.393 -28.162 1.00 87.38 93 GLN A CA 1
ATOM 716 C C . GLN A 1 93 ? 7.687 5.446 -29.678 1.00 87.38 93 GLN A C 1
ATOM 718 O O . GLN A 1 93 ? 6.807 5.871 -30.423 1.00 87.38 93 GLN A O 1
ATOM 723 N N . ASN A 1 94 ? 8.844 4.974 -30.146 1.00 85.94 94 ASN A N 1
ATOM 724 C CA . ASN A 1 94 ? 9.200 4.945 -31.566 1.00 85.94 94 ASN A CA 1
ATOM 725 C C . ASN A 1 94 ? 8.614 3.736 -32.324 1.00 85.94 94 ASN A C 1
ATOM 727 O O . ASN A 1 94 ? 9.005 3.482 -33.462 1.00 85.94 94 ASN A O 1
ATOM 731 N N . GLY A 1 95 ? 7.693 2.982 -31.713 1.00 83.31 95 GLY A N 1
ATOM 732 C CA . GLY A 1 95 ? 7.021 1.848 -32.351 1.00 83.31 95 GLY A CA 1
ATOM 733 C C . GLY A 1 95 ? 7.771 0.517 -32.254 1.00 83.31 95 GLY A C 1
ATOM 734 O O . GLY A 1 95 ? 7.421 -0.426 -32.963 1.00 83.31 95 GLY A O 1
ATOM 735 N N . GLY A 1 96 ? 8.784 0.405 -31.388 1.00 80.50 96 GLY A N 1
ATOM 736 C CA . GLY A 1 96 ? 9.365 -0.890 -31.036 1.00 80.50 96 GLY A CA 1
ATOM 737 C C . GLY A 1 96 ? 8.359 -1.749 -30.262 1.00 80.50 96 GLY A C 1
ATOM 738 O O . GLY A 1 96 ? 7.729 -1.269 -29.325 1.00 80.50 96 GLY A O 1
ATOM 739 N N . SER A 1 97 ? 8.206 -3.023 -30.632 1.00 79.50 97 SER A N 1
ATOM 740 C CA . SER A 1 97 ? 7.225 -3.933 -30.014 1.00 79.50 97 SER A CA 1
ATOM 741 C C . SER A 1 97 ? 7.677 -4.528 -28.677 1.00 79.50 97 SER A C 1
ATOM 743 O O . SER A 1 97 ? 6.845 -4.947 -27.878 1.00 79.50 97 SER A O 1
ATOM 745 N N . SER A 1 98 ? 8.986 -4.595 -28.428 1.00 87.06 98 SER A N 1
ATOM 746 C CA . SER A 1 98 ? 9.557 -5.172 -27.209 1.00 87.06 98 SER A CA 1
ATOM 747 C C . SER A 1 98 ? 10.877 -4.498 -26.857 1.00 87.06 98 SER A C 1
ATOM 749 O O . SER A 1 98 ? 11.724 -4.306 -27.728 1.00 87.06 98 SER A O 1
ATOM 751 N N . CYS A 1 99 ? 11.070 -4.189 -25.578 1.00 88.69 99 CYS A N 1
ATOM 752 C CA . CYS A 1 99 ? 12.342 -3.727 -25.040 1.00 88.69 99 CYS A CA 1
ATOM 753 C C . CYS A 1 99 ? 12.661 -4.510 -23.768 1.00 88.69 99 CYS A C 1
ATOM 755 O O . CYS A 1 99 ? 11.803 -4.636 -22.896 1.00 88.69 99 CYS A O 1
ATOM 757 N N . THR A 1 100 ? 13.881 -5.032 -23.681 1.00 90.69 100 THR A N 1
ATOM 758 C CA . THR A 1 100 ? 14.402 -5.739 -22.506 1.00 90.69 100 THR A CA 1
ATOM 759 C C . THR A 1 100 ? 15.576 -4.952 -21.945 1.00 90.69 100 THR A C 1
ATOM 761 O O . THR A 1 100 ? 16.278 -4.257 -22.684 1.00 90.69 100 THR A O 1
ATOM 764 N N . CYS A 1 101 ? 15.728 -5.022 -20.632 1.00 91.00 101 CYS A N 1
ATOM 765 C CA . CYS A 1 101 ? 16.593 -4.160 -19.857 1.00 91.00 101 CYS A CA 1
ATOM 766 C C . CYS A 1 101 ? 16.973 -4.903 -18.582 1.00 91.00 101 CYS A C 1
ATOM 768 O O . CYS A 1 101 ? 16.106 -5.435 -17.887 1.00 91.00 101 CYS A O 1
ATOM 770 N N . ASP A 1 102 ? 18.273 -4.946 -18.316 1.00 90.94 102 ASP A N 1
ATOM 771 C CA . ASP A 1 102 ? 18.856 -5.692 -17.212 1.00 90.94 102 ASP A CA 1
ATOM 772 C C . ASP A 1 102 ? 19.404 -4.696 -16.192 1.00 90.94 102 ASP A C 1
ATOM 774 O O . ASP A 1 102 ? 20.276 -3.886 -16.513 1.00 90.94 102 ASP A O 1
ATOM 778 N N . ILE A 1 103 ? 18.888 -4.742 -14.962 1.00 90.94 103 ILE A N 1
ATOM 779 C CA . ILE A 1 103 ? 19.335 -3.860 -13.883 1.00 90.94 103 ILE A CA 1
ATOM 780 C C . ILE A 1 103 ? 20.056 -4.711 -12.834 1.00 90.94 103 ILE A C 1
ATOM 782 O O . ILE A 1 103 ? 19.425 -5.576 -12.220 1.00 90.94 103 ILE A O 1
ATOM 786 N N . PRO A 1 104 ? 21.373 -4.516 -12.630 1.00 91.62 104 PRO A N 1
ATOM 787 C CA . PRO A 1 104 ? 22.105 -5.248 -11.609 1.00 91.62 104 PRO A CA 1
ATOM 788 C C . PRO A 1 104 ? 21.670 -4.778 -10.219 1.00 91.62 104 PRO A C 1
ATOM 790 O O . PRO A 1 104 ? 21.710 -3.587 -9.913 1.00 91.62 104 PRO A O 1
ATOM 793 N N . ILE A 1 105 ? 21.282 -5.729 -9.373 1.00 92.25 105 ILE 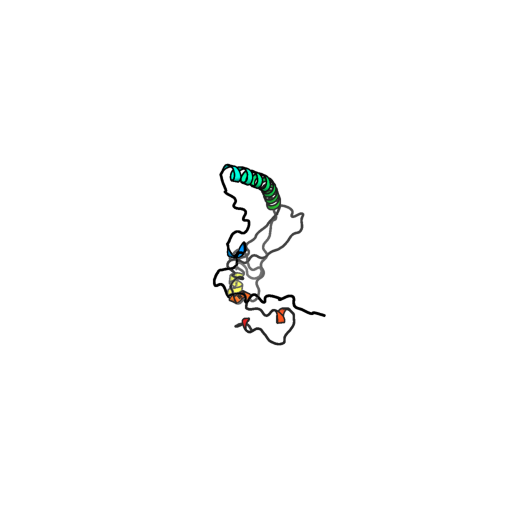A N 1
ATOM 794 C CA . ILE A 1 105 ? 20.870 -5.481 -7.990 1.00 92.25 105 ILE A CA 1
ATOM 795 C C . ILE A 1 105 ? 21.980 -5.958 -7.056 1.00 92.25 105 ILE A C 1
ATOM 797 O O . ILE A 1 105 ? 22.422 -7.103 -7.149 1.00 92.25 105 ILE A O 1
ATOM 801 N N . ASN A 1 106 ? 22.395 -5.089 -6.134 1.00 93.31 106 ASN A N 1
ATOM 802 C CA . ASN A 1 106 ? 23.314 -5.428 -5.052 1.00 93.31 106 ASN A CA 1
ATOM 803 C C . ASN A 1 106 ? 22.546 -5.413 -3.730 1.00 93.31 106 ASN A C 1
ATOM 805 O O . ASN A 1 106 ? 21.931 -4.406 -3.388 1.00 93.31 106 ASN A O 1
ATOM 809 N N . LEU A 1 107 ? 22.576 -6.532 -3.006 1.00 93.38 107 LEU A N 1
ATOM 810 C CA . LEU A 1 107 ? 21.907 -6.679 -1.716 1.00 93.38 107 LEU A CA 1
ATOM 811 C C . LEU A 1 107 ? 22.936 -6.534 -0.594 1.00 93.38 107 LEU A C 1
ATOM 813 O O . LEU A 1 107 ? 23.880 -7.321 -0.521 1.00 93.38 107 LEU A O 1
ATOM 817 N N . ASP A 1 108 ? 22.733 -5.564 0.296 1.00 90.56 108 ASP A N 1
ATOM 818 C CA . ASP A 1 108 ? 23.657 -5.294 1.408 1.00 90.56 108 ASP A CA 1
ATOM 819 C C . ASP A 1 108 ? 23.653 -6.405 2.468 1.00 90.56 108 ASP A C 1
ATOM 821 O O . ASP A 1 108 ? 24.634 -6.604 3.187 1.00 90.56 108 ASP A O 1
ATOM 825 N N . GLN A 1 109 ? 22.539 -7.131 2.587 1.00 91.62 109 GLN A N 1
ATOM 826 C CA . GLN A 1 109 ? 22.334 -8.165 3.597 1.00 91.62 109 GLN A CA 1
ATOM 827 C C . GLN A 1 109 ? 21.665 -9.409 3.000 1.00 91.62 109 GLN A C 1
ATOM 829 O O . GLN A 1 109 ? 20.862 -9.299 2.070 1.00 91.62 109 GLN A O 1
ATOM 834 N N . PRO A 1 110 ? 21.954 -10.610 3.536 1.00 92.75 110 PRO A N 1
ATOM 835 C CA . PRO A 1 110 ? 21.316 -11.837 3.082 1.00 92.75 110 PRO A CA 1
ATOM 836 C C . PRO A 1 110 ? 19.866 -11.934 3.577 1.00 92.75 110 PRO A C 1
ATOM 838 O O . PRO A 1 110 ? 19.591 -11.909 4.777 1.00 92.75 110 PRO A O 1
ATOM 841 N N . PHE A 1 111 ? 18.937 -12.142 2.647 1.00 93.56 111 PHE A N 1
ATOM 842 C CA . PHE A 1 111 ? 17.526 -12.390 2.938 1.00 93.56 111 PHE A CA 1
ATOM 843 C C . PHE A 1 111 ? 17.345 -13.872 3.298 1.00 93.56 111 PHE A C 1
ATOM 845 O O . PHE A 1 111 ? 17.192 -14.724 2.428 1.00 93.56 111 PHE A O 1
ATOM 852 N N . THR A 1 112 ? 17.406 -14.203 4.588 1.00 90.69 112 THR A N 1
ATOM 853 C CA . THR A 1 112 ? 17.372 -15.598 5.081 1.00 90.69 112 THR A CA 1
ATOM 854 C C . THR A 1 112 ? 15.965 -16.206 5.163 1.00 90.69 112 THR A C 1
ATOM 856 O O . THR A 1 112 ? 15.821 -17.407 5.387 1.00 90.69 112 THR A O 1
ATOM 859 N N . GLY A 1 113 ? 14.922 -15.386 5.002 1.00 89.56 113 GLY A N 1
ATOM 860 C CA . GLY A 1 113 ? 13.516 -15.788 5.067 1.00 89.56 113 GLY A CA 1
ATOM 861 C C . GLY A 1 113 ? 12.877 -16.065 3.703 1.00 89.56 113 GLY A C 1
ATOM 862 O O . GLY A 1 113 ? 13.542 -16.205 2.681 1.00 89.56 113 GLY A O 1
ATOM 863 N N . LYS A 1 114 ? 11.540 -16.127 3.682 1.00 93.75 114 LYS A N 1
ATOM 864 C CA . LYS A 1 114 ? 10.771 -16.192 2.431 1.00 93.75 114 LYS A CA 1
ATOM 865 C C . LYS A 1 114 ? 10.813 -14.833 1.737 1.00 93.75 114 LYS A C 1
ATOM 867 O O . LYS A 1 114 ? 10.425 -13.835 2.339 1.00 93.75 114 LYS A O 1
ATOM 872 N N . VAL A 1 115 ? 11.240 -14.826 0.481 1.00 94.31 115 VAL A N 1
ATOM 873 C CA . VAL A 1 115 ? 11.303 -13.624 -0.354 1.00 94.31 115 VAL A CA 1
ATOM 874 C C . VAL A 1 115 ? 10.031 -13.519 -1.189 1.00 94.31 115 VAL A C 1
ATOM 876 O O . VAL A 1 115 ? 9.564 -14.513 -1.747 1.00 94.31 115 VAL A O 1
ATOM 879 N N . TYR A 1 116 ? 9.485 -12.310 -1.274 1.00 95.88 116 TYR A N 1
ATOM 880 C CA . TYR A 1 116 ? 8.365 -11.966 -2.142 1.00 95.88 116 TYR A CA 1
ATOM 881 C C . TYR A 1 116 ? 8.820 -10.889 -3.121 1.00 95.88 116 TYR A C 1
ATOM 883 O O . TYR A 1 116 ? 9.593 -10.010 -2.752 1.00 95.88 116 TYR A O 1
ATOM 891 N N . PHE A 1 117 ? 8.339 -10.966 -4.357 1.00 94.88 117 PHE A N 1
ATOM 892 C CA . PHE A 1 117 ? 8.623 -9.983 -5.393 1.00 94.88 117 PHE A CA 1
ATOM 893 C C . PHE A 1 117 ? 7.340 -9.237 -5.742 1.00 94.88 117 PHE A C 1
ATOM 895 O O . PHE A 1 117 ? 6.311 -9.864 -6.007 1.00 94.88 117 PHE A O 1
ATOM 902 N N . TYR A 1 118 ? 7.410 -7.911 -5.753 1.00 97.06 118 TYR A N 1
ATOM 903 C CA . TYR A 1 118 ? 6.286 -7.035 -6.056 1.00 97.06 118 TYR A CA 1
ATOM 904 C C . TYR A 1 118 ? 6.675 -6.061 -7.162 1.00 97.06 118 TYR A C 1
ATOM 906 O O . TYR A 1 118 ? 7.835 -5.680 -7.284 1.00 97.06 118 TYR A O 1
ATOM 914 N N . TYR A 1 119 ? 5.691 -5.650 -7.958 1.00 95.88 119 TYR A N 1
ATOM 915 C CA . TYR A 1 119 ? 5.836 -4.533 -8.882 1.00 95.88 119 TYR A CA 1
ATOM 916 C C . TYR A 1 119 ? 4.994 -3.360 -8.373 1.00 95.88 119 TYR A C 1
ATOM 918 O O . TYR A 1 119 ? 3.815 -3.522 -8.048 1.00 95.88 119 TYR A O 1
ATOM 926 N N . GLY A 1 120 ? 5.609 -2.183 -8.281 1.00 95.31 120 GLY A N 1
ATOM 927 C CA . GLY A 1 120 ? 4.939 -0.941 -7.908 1.00 95.31 120 GLY A CA 1
ATOM 928 C C . GLY A 1 120 ? 4.478 -0.172 -9.142 1.00 95.31 120 GLY A C 1
ATOM 929 O O . GLY A 1 120 ? 5.220 -0.054 -10.114 1.00 95.31 120 GLY A O 1
ATOM 930 N N . LEU A 1 121 ? 3.257 0.364 -9.104 1.00 95.44 121 LEU A N 1
ATOM 931 C CA . LEU A 1 121 ? 2.761 1.323 -10.093 1.00 95.44 121 LEU A CA 1
ATOM 932 C C . LEU A 1 121 ? 2.297 2.578 -9.358 1.00 95.44 121 LEU A C 1
ATOM 934 O O . LEU A 1 121 ? 1.337 2.540 -8.588 1.00 95.44 121 LEU A O 1
ATOM 938 N N . VAL A 1 122 ? 2.976 3.695 -9.607 1.00 94.56 122 VAL A N 1
ATOM 939 C CA . VAL A 1 122 ? 2.592 5.015 -9.094 1.00 94.56 122 VAL A CA 1
ATOM 940 C C . VAL A 1 122 ? 1.735 5.750 -10.123 1.00 94.56 122 VAL A C 1
ATOM 942 O O . VAL A 1 122 ? 1.811 5.478 -11.319 1.00 94.56 122 VAL A O 1
ATOM 945 N N . ASN A 1 123 ? 0.886 6.675 -9.666 1.00 94.94 123 ASN A N 1
ATOM 946 C CA . ASN A 1 123 ? -0.046 7.428 -10.521 1.00 94.94 123 ASN A CA 1
ATOM 947 C C . ASN A 1 123 ? -1.028 6.553 -11.334 1.00 94.94 123 ASN A C 1
ATOM 949 O O . ASN A 1 123 ? -1.537 6.976 -12.372 1.00 94.94 123 ASN A O 1
ATOM 953 N N . TYR A 1 124 ? -1.339 5.348 -10.845 1.00 96.12 124 TYR A N 1
ATOM 954 C CA . TYR A 1 124 ? -2.284 4.421 -11.468 1.00 96.12 124 TYR A CA 1
ATOM 955 C C . TYR A 1 124 ? -3.535 4.218 -10.593 1.00 96.12 124 TYR A C 1
ATOM 957 O O . TYR A 1 124 ? -3.513 3.519 -9.580 1.00 96.12 124 TYR A O 1
ATOM 965 N N . TYR A 1 125 ? -4.653 4.844 -10.975 1.00 96.25 125 TYR A N 1
ATOM 966 C CA . TYR A 1 125 ? -5.875 4.923 -10.158 1.00 96.25 125 TYR A CA 1
ATOM 967 C C . TYR A 1 125 ? -6.807 3.708 -10.319 1.00 96.25 125 TYR A C 1
ATOM 969 O O . TYR A 1 125 ? -7.908 3.814 -10.868 1.00 96.25 125 TYR A O 1
ATOM 977 N N . GLN A 1 126 ? -6.403 2.549 -9.790 1.00 95.75 126 GLN A N 1
ATOM 978 C CA . GLN A 1 126 ? -7.224 1.323 -9.822 1.00 95.75 126 GLN A CA 1
ATOM 979 C C . GLN A 1 126 ? -8.555 1.450 -9.068 1.00 95.75 126 GLN A C 1
ATOM 981 O O . GLN A 1 126 ? -9.508 0.734 -9.356 1.00 95.75 126 GLN A O 1
ATOM 986 N N . ASN A 1 127 ? -8.650 2.366 -8.105 1.00 96.19 127 ASN A N 1
ATOM 987 C CA . ASN A 1 127 ? -9.854 2.591 -7.304 1.00 96.19 127 ASN A CA 1
ATOM 988 C C . ASN A 1 127 ? -10.927 3.440 -8.014 1.00 96.19 127 ASN A C 1
ATOM 990 O O . ASN A 1 127 ? -11.990 3.693 -7.442 1.00 96.19 127 ASN A O 1
ATOM 994 N N . HIS A 1 128 ? -10.694 3.891 -9.250 1.00 95.81 128 HIS A N 1
ATOM 995 C CA . HIS A 1 128 ? -11.681 4.674 -9.985 1.00 95.81 128 HIS A CA 1
ATOM 996 C C . HIS A 1 128 ? -12.947 3.844 -10.274 1.00 95.81 128 HIS A C 1
ATOM 998 O O . HIS A 1 128 ? -12.875 2.778 -10.885 1.00 95.81 128 HIS A O 1
ATOM 1004 N N . ARG A 1 129 ? -14.138 4.350 -9.909 1.00 94.06 129 ARG A N 1
ATOM 1005 C CA . ARG A 1 129 ? -15.417 3.603 -9.994 1.00 94.06 129 ARG A CA 1
ATOM 1006 C C . ARG A 1 129 ? -15.643 2.920 -11.348 1.00 94.06 129 ARG A C 1
ATOM 1008 O O . ARG A 1 129 ? -16.070 1.772 -11.378 1.00 94.06 129 ARG A O 1
ATOM 1015 N N . ARG A 1 130 ? -15.378 3.612 -12.466 1.00 92.06 130 ARG A N 1
ATOM 1016 C CA . ARG A 1 130 ? -15.544 3.040 -13.820 1.00 92.06 130 ARG A CA 1
ATOM 1017 C C . ARG A 1 130 ? -14.529 1.929 -14.110 1.00 92.06 130 ARG A C 1
ATOM 1019 O O . ARG A 1 130 ? -14.895 0.955 -14.746 1.00 92.06 130 ARG A O 1
ATOM 1026 N N . TYR A 1 131 ? -13.297 2.065 -13.621 1.00 93.56 131 TYR A N 1
ATOM 1027 C CA . TYR A 1 131 ? -12.245 1.065 -13.800 1.00 93.56 131 TYR A CA 1
ATOM 1028 C C . TYR A 1 131 ? -12.604 -0.226 -13.056 1.00 93.56 131 TYR A C 1
ATOM 1030 O O . TYR A 1 131 ? -12.632 -1.294 -13.652 1.00 93.56 131 TYR A O 1
ATOM 1038 N N . VAL A 1 132 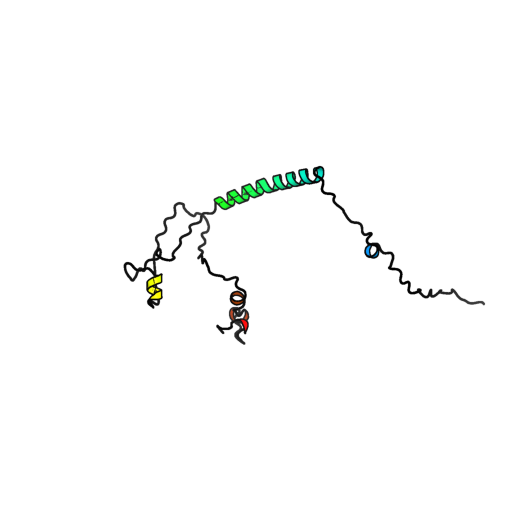? -13.009 -0.108 -11.787 1.00 94.62 132 VAL A N 1
ATOM 1039 C CA . VAL A 1 132 ? -13.420 -1.256 -10.960 1.00 94.62 132 VAL A CA 1
ATOM 1040 C C . VAL A 1 132 ? -14.633 -1.985 -11.548 1.00 94.62 132 VAL A C 1
ATOM 1042 O O . VAL A 1 132 ? -14.709 -3.208 -11.468 1.00 94.62 132 VAL A O 1
ATOM 1045 N N . LYS A 1 133 ? -15.584 -1.246 -12.136 1.00 93.00 133 LYS A N 1
ATOM 1046 C CA . LYS A 1 133 ? -16.805 -1.821 -12.724 1.00 93.00 133 LYS A CA 1
ATOM 1047 C C . LYS A 1 133 ? -16.573 -2.483 -14.087 1.00 93.00 133 LYS A C 1
ATOM 1049 O O . LYS A 1 133 ? -17.360 -3.335 -14.476 1.00 93.00 133 LYS A O 1
ATOM 1054 N N . SER A 1 134 ? -15.531 -2.083 -14.815 1.00 93.44 134 SER A N 1
ATOM 1055 C CA . SER A 1 134 ? -15.268 -2.510 -16.194 1.00 93.44 134 SER A CA 1
ATOM 1056 C C . SER A 1 134 ? -14.613 -3.896 -16.259 1.00 93.44 134 SER A C 1
ATOM 1058 O O . SER A 1 134 ? -13.529 -4.054 -16.818 1.00 93.44 134 SER A O 1
ATOM 1060 N N . ARG A 1 135 ? -15.271 -4.901 -15.674 1.00 91.62 135 ARG A N 1
ATOM 1061 C CA . ARG A 1 135 ? -14.898 -6.321 -15.728 1.00 91.62 135 ARG A CA 1
ATOM 1062 C C . ARG A 1 135 ? -16.153 -7.191 -15.733 1.00 91.62 135 ARG A C 1
ATOM 1064 O O . ARG A 1 135 ? -17.189 -6.781 -15.211 1.00 91.62 135 ARG A O 1
ATOM 1071 N N . ASP A 1 136 ? -16.041 -8.397 -16.273 1.00 92.31 136 ASP A N 1
ATOM 1072 C CA . ASP A 1 136 ? -17.125 -9.374 -16.261 1.00 92.31 136 ASP A CA 1
ATOM 1073 C C . ASP A 1 136 ? -16.754 -10.585 -15.402 1.00 92.31 136 ASP A C 1
ATOM 1075 O O . ASP A 1 136 ? -15.965 -11.443 -15.797 1.00 92.31 136 ASP A O 1
ATOM 1079 N N . ASP A 1 137 ? -17.345 -10.659 -14.212 1.00 92.12 137 ASP A N 1
ATOM 1080 C CA . ASP A 1 137 ? -17.072 -11.738 -13.267 1.00 92.12 137 ASP A CA 1
ATOM 1081 C C . ASP A 1 137 ? -17.554 -13.108 -13.798 1.00 92.12 137 ASP A C 1
ATOM 1083 O O . ASP A 1 137 ? -16.947 -14.128 -13.478 1.00 92.12 137 ASP A O 1
ATOM 1087 N N . ASN A 1 138 ? -18.586 -13.167 -14.655 1.00 92.19 138 ASN A N 1
ATOM 1088 C CA . ASN A 1 138 ? -19.030 -14.433 -15.256 1.00 92.19 138 ASN A CA 1
ATOM 1089 C C . ASN A 1 138 ? -18.017 -14.942 -16.281 1.00 92.19 138 ASN A C 1
ATOM 1091 O O . ASN A 1 138 ? -17.700 -16.134 -16.285 1.00 92.19 138 ASN A O 1
ATOM 1095 N N . GLN A 1 139 ? -17.465 -14.036 -17.092 1.00 91.81 139 GLN A N 1
ATOM 1096 C CA . GLN A 1 139 ? -16.407 -14.364 -18.044 1.00 91.81 139 GLN A CA 1
ATOM 1097 C C . GLN A 1 139 ? -15.135 -14.825 -17.321 1.00 91.81 139 GLN A C 1
ATOM 1099 O O . GLN A 1 139 ? -14.545 -15.830 -17.713 1.00 91.81 139 GLN A O 1
ATOM 1104 N N . LEU A 1 140 ? -14.745 -14.150 -16.233 1.00 91.75 140 LEU A N 1
ATOM 1105 C CA . LEU A 1 140 ? -13.593 -14.543 -15.407 1.00 91.75 140 LEU A CA 1
ATOM 1106 C C . LEU A 1 140 ? -13.787 -15.910 -14.729 1.00 91.75 140 LEU A C 1
ATOM 1108 O O . LEU A 1 140 ? -12.812 -16.608 -14.460 1.00 91.75 140 LEU A O 1
ATOM 1112 N N . LEU A 1 141 ? -15.038 -16.314 -14.492 1.00 93.62 141 LEU A N 1
ATOM 1113 C CA . LEU A 1 141 ? -15.407 -17.653 -14.022 1.00 93.62 141 LEU A CA 1
ATOM 1114 C C . LEU A 1 141 ? -15.533 -18.691 -15.155 1.00 93.62 141 LEU A C 1
ATOM 1116 O O . LEU A 1 141 ? -15.777 -19.864 -14.871 1.00 93.62 141 LEU A O 1
ATOM 1120 N N . GLY A 1 142 ? -15.387 -18.287 -16.422 1.00 92.25 142 GLY A N 1
ATOM 1121 C CA . GLY A 1 142 ? -15.465 -19.163 -17.596 1.00 92.25 142 GLY A CA 1
ATOM 1122 C C . GLY A 1 142 ? -16.871 -19.369 -18.176 1.00 92.25 142 GLY A C 1
ATOM 1123 O O . GLY A 1 142 ? -17.061 -20.278 -18.981 1.00 92.25 142 GLY A O 1
ATOM 1124 N N . LYS A 1 143 ? -17.866 -18.558 -17.791 1.00 91.00 143 LYS A N 1
ATOM 1125 C CA . LYS A 1 143 ? -19.223 -18.576 -18.369 1.00 91.00 143 LYS A CA 1
ATOM 1126 C C . LYS A 1 143 ? -19.338 -17.501 -19.450 1.00 91.00 143 LYS A C 1
ATOM 1128 O O . LYS A 1 143 ? -19.222 -16.317 -19.153 1.00 91.00 143 LYS A O 1
ATOM 1133 N N . THR A 1 144 ? -19.573 -17.903 -20.697 1.00 80.88 144 THR A N 1
ATOM 1134 C CA . THR A 1 144 ? -19.450 -17.023 -21.876 1.00 80.88 144 THR A CA 1
ATOM 1135 C C . THR A 1 144 ? -20.783 -16.734 -22.570 1.00 80.88 144 THR A C 1
ATOM 1137 O O . THR A 1 144 ? -20.826 -16.629 -23.792 1.00 80.88 144 THR A O 1
ATOM 1140 N N . ASP A 1 145 ? -21.878 -16.636 -21.815 1.00 81.31 145 ASP A N 1
ATOM 1141 C CA . ASP A 1 145 ? -23.213 -16.454 -22.401 1.00 81.31 145 ASP A CA 1
ATOM 1142 C C . ASP A 1 145 ? -23.416 -15.032 -22.958 1.00 81.31 145 ASP A C 1
ATOM 1144 O O . ASP A 1 145 ? -23.879 -14.861 -24.084 1.00 81.31 145 ASP A O 1
ATOM 1148 N N . ALA A 1 146 ? -23.061 -13.999 -22.184 1.00 82.31 146 ALA A N 1
ATOM 1149 C CA . ALA A 1 146 ? -23.132 -12.598 -22.600 1.00 82.31 146 ALA A CA 1
ATOM 1150 C C . ALA A 1 146 ? -22.158 -11.726 -21.797 1.00 82.31 146 ALA A C 1
ATOM 1152 O O . ALA A 1 146 ? -22.031 -11.908 -20.588 1.00 82.31 146 ALA A O 1
ATOM 1153 N N . VAL A 1 147 ? -21.531 -10.752 -22.466 1.00 84.19 147 VAL A N 1
ATOM 1154 C CA . VAL A 1 147 ? -20.606 -9.793 -21.841 1.00 84.19 147 VAL A CA 1
ATOM 1155 C C . VAL A 1 147 ? -21.377 -8.690 -21.111 1.00 84.19 147 VAL A C 1
ATOM 1157 O O . VAL A 1 147 ? -22.352 -8.131 -21.629 1.00 84.19 147 VAL A O 1
ATOM 1160 N N . SER A 1 148 ? -20.926 -8.348 -19.906 1.00 86.81 148 SER A N 1
ATOM 1161 C CA . SER A 1 148 ? -21.485 -7.267 -19.095 1.00 86.81 148 SER A CA 1
ATOM 1162 C C . SER A 1 148 ? -21.496 -5.914 -19.825 1.00 86.81 148 SER A C 1
ATOM 1164 O O . SER A 1 148 ? -20.526 -5.480 -20.451 1.00 86.81 148 SER A O 1
ATOM 1166 N N . LYS A 1 149 ? -22.594 -5.162 -19.670 1.00 87.88 149 LYS A N 1
ATOM 1167 C CA . LYS A 1 149 ? -22.699 -3.776 -20.170 1.00 87.88 149 LYS A CA 1
ATOM 1168 C C . LYS A 1 149 ? -21.730 -2.824 -19.472 1.00 87.88 149 LYS A C 1
ATOM 1170 O O . LYS A 1 149 ? -21.419 -1.765 -20.010 1.00 87.88 149 LYS A O 1
ATOM 1175 N N . ASP A 1 150 ? -21.243 -3.211 -18.300 1.00 87.69 150 ASP A N 1
ATOM 1176 C CA . ASP A 1 150 ? -20.326 -2.402 -17.507 1.00 87.69 150 ASP A CA 1
ATOM 1177 C C . ASP A 1 150 ? -18.909 -2.352 -18.089 1.00 87.69 150 ASP A C 1
ATOM 1179 O O . ASP A 1 150 ? -18.151 -1.446 -17.748 1.00 87.69 150 ASP A O 1
ATOM 1183 N N . CYS A 1 151 ? -18.590 -3.260 -19.017 1.00 88.69 151 CYS A N 1
ATOM 1184 C CA . CYS A 1 151 ? -17.320 -3.314 -19.737 1.00 88.69 151 CYS A CA 1
ATOM 1185 C C . CYS A 1 151 ? -17.194 -2.279 -20.866 1.00 88.69 151 CYS A C 1
ATOM 1187 O O . CYS A 1 151 ? -16.156 -2.233 -21.513 1.00 88.69 151 CYS A O 1
ATOM 1189 N N . GLN A 1 152 ? -18.200 -1.436 -21.140 1.00 87.81 152 GLN A N 1
ATOM 1190 C CA . GLN A 1 152 ? -18.064 -0.394 -22.168 1.00 87.81 152 GLN A CA 1
ATOM 1191 C C . GLN A 1 152 ? -16.929 0.590 -21.823 1.00 87.81 152 GLN A C 1
ATOM 1193 O O . GLN A 1 152 ? -16.898 1.118 -20.706 1.00 87.81 152 GLN A O 1
ATOM 1198 N N . PRO A 1 153 ? -16.028 0.911 -22.776 1.00 89.75 153 PRO A N 1
ATOM 1199 C CA . PRO A 1 153 ? -16.083 0.636 -24.225 1.00 89.75 153 PRO A CA 1
ATOM 1200 C C . PRO A 1 153 ? -15.378 -0.654 -24.706 1.00 89.75 153 PRO A C 1
ATOM 1202 O O . PRO A 1 153 ? -15.283 -0.869 -25.909 1.00 89.75 153 PRO A O 1
ATOM 1205 N N . PHE A 1 154 ? -14.873 -1.492 -23.806 1.00 85.19 154 PHE A N 1
ATOM 1206 C CA . PHE A 1 154 ? -14.003 -2.640 -24.090 1.00 85.19 154 PHE A CA 1
ATOM 1207 C C . PHE A 1 154 ? -14.737 -3.993 -23.982 1.00 85.19 154 PHE A C 1
ATOM 1209 O O . PHE A 1 154 ? -14.281 -4.883 -23.268 1.00 85.19 154 PHE A O 1
ATOM 1216 N N . GLN A 1 155 ? -15.897 -4.120 -24.636 1.00 76.94 155 GLN A N 1
ATOM 1217 C CA . GLN A 1 155 ? -16.675 -5.371 -24.666 1.00 76.94 155 GLN A CA 1
ATOM 1218 C C . GLN A 1 155 ? -16.032 -6.452 -25.534 1.00 76.94 155 GLN A C 1
ATOM 1220 O O . GLN A 1 155 ? -15.484 -6.090 -26.600 1.00 76.94 155 GLN A O 1
#